Protein AF-A0A8I0T0X9-F1 (afdb_monomer)

Radius of gyration: 11.49 Å; Cα contacts (8 Å, |Δi|>4): 74; chains: 1; bounding box: 23×24×31 Å

Solvent-accessible surface area (backbone atoms only — not comparable to full-atom values): 3843 Å² total; per-residue (Å²): 120,81,62,68,57,56,53,49,54,52,46,28,65,74,69,37,68,42,72,64,87,48,70,71,56,47,59,58,47,53,61,34,40,78,69,50,28,32,44,79,49,65,40,87,90,78,70,44,51,27,40,30,60,28,82,59,25,45,54,52,54,49,74,74,63,123

Mean predicted aligned error: 4.42 Å

Foldseek 3Di:
DVPVLLVVLVCLLVVPKDFDDDPVSVVSVVVVVVVQQKDWDADPVPRTIMMHGDPVNNVVNVVVPD

pLDDT: mean 86.9, std 9.31, range [51.28, 95.06]

Sequence (66 aa):
MKKRVLELLIDLHKNGCRRVRDEEELQILQGFELSGMIKFGINFSDGKNEVDLTPFGRRYVESLNP

Structure (mmCIF, N/CA/C/O backbone):
data_AF-A0A8I0T0X9-F1
#
_entry.id   AF-A0A8I0T0X9-F1
#
loop_
_atom_site.group_PDB
_atom_site.id
_atom_site.type_symbol
_atom_site.label_atom_id
_atom_site.label_alt_id
_atom_site.label_comp_id
_atom_site.label_asym_id
_atom_site.label_entity_id
_atom_site.label_seq_id
_atom_site.pdbx_PDB_ins_code
_atom_site.Cartn_x
_atom_site.Cartn_y
_atom_site.Cartn_z
_atom_site.occupancy
_atom_site.B_iso_or_equiv
_atom_site.auth_seq_id
_atom_site.auth_comp_id
_atom_site.auth_asym_id
_atom_site.auth_atom_id
_atom_site.pdbx_PDB_model_num
ATOM 1 N N . MET A 1 1 ? -8.256 14.839 5.883 1.00 51.28 1 MET A N 1
ATOM 2 C CA . MET A 1 1 ? -7.017 14.029 5.799 1.00 51.28 1 MET A CA 1
ATOM 3 C C . MET A 1 1 ? -7.181 12.569 6.229 1.00 51.28 1 MET A C 1
ATOM 5 O O . MET A 1 1 ? -6.802 11.716 5.447 1.00 51.28 1 MET A O 1
ATOM 9 N N . LYS A 1 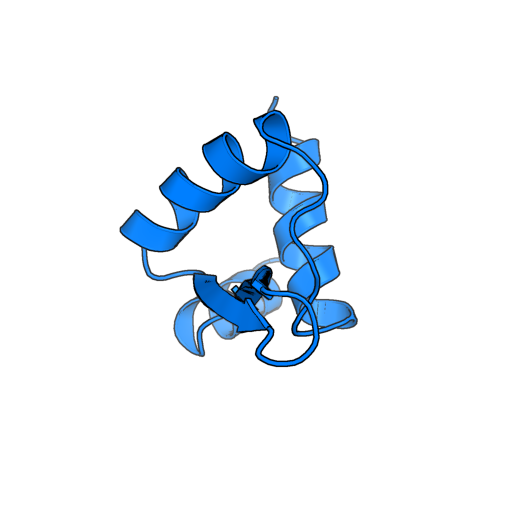2 ? -7.781 12.231 7.385 1.00 55.41 2 LYS A N 1
ATOM 10 C CA . LYS A 1 2 ? -7.860 10.825 7.860 1.00 55.41 2 LYS A CA 1
ATOM 11 C C . LYS A 1 2 ? -8.685 9.846 6.988 1.00 55.41 2 LYS A C 1
ATOM 13 O O . LYS A 1 2 ? -8.490 8.646 7.105 1.00 55.41 2 LYS A O 1
ATOM 18 N N . LYS A 1 3 ? -9.577 10.335 6.113 1.00 64.19 3 LYS A N 1
ATOM 19 C CA . LYS A 1 3 ? -10.518 9.498 5.340 1.00 64.19 3 LYS A CA 1
ATOM 20 C C . LYS A 1 3 ? -9.894 8.820 4.099 1.00 64.19 3 LYS A C 1
ATOM 22 O O . LYS A 1 3 ? -9.993 7.607 3.981 1.00 64.19 3 LYS A O 1
ATOM 27 N N . ARG A 1 4 ? -9.148 9.567 3.263 1.00 72.75 4 ARG A N 1
ATOM 28 C CA . ARG A 1 4 ? -8.516 9.061 2.013 1.00 72.75 4 ARG A CA 1
ATOM 29 C C . ARG A 1 4 ? -7.503 7.938 2.248 1.00 72.75 4 ARG A C 1
ATOM 31 O O . ARG A 1 4 ? -7.315 7.080 1.400 1.00 72.75 4 ARG A O 1
ATOM 38 N N . VAL A 1 5 ? -6.842 7.963 3.399 1.00 72.88 5 VAL A N 1
ATOM 39 C CA . VAL A 1 5 ? -5.754 7.046 3.745 1.00 72.88 5 VAL A CA 1
ATOM 40 C C . VAL A 1 5 ? -6.261 5.630 4.020 1.00 72.88 5 VAL A C 1
ATOM 42 O O . VAL A 1 5 ? -5.755 4.663 3.458 1.00 72.88 5 VAL A O 1
ATOM 45 N N . LEU A 1 6 ? -7.286 5.511 4.866 1.00 77.25 6 LEU A N 1
ATOM 46 C CA . LEU A 1 6 ? -7.880 4.219 5.202 1.00 77.25 6 LEU A CA 1
ATOM 47 C C . LEU A 1 6 ? -8.581 3.607 3.984 1.00 77.25 6 LEU A C 1
ATOM 49 O O . LEU A 1 6 ? -8.474 2.409 3.743 1.00 77.25 6 LEU A O 1
ATOM 53 N N . GLU A 1 7 ? -9.245 4.452 3.189 1.00 82.12 7 GLU A N 1
ATOM 54 C CA . GLU A 1 7 ? -9.867 4.067 1.918 1.00 82.12 7 GLU A CA 1
ATOM 55 C C . GLU A 1 7 ? -8.846 3.434 0.964 1.00 82.12 7 GLU A C 1
ATOM 57 O O . GLU A 1 7 ? -9.160 2.446 0.305 1.00 82.12 7 GLU A O 1
ATOM 62 N N . LEU A 1 8 ? -7.611 3.941 0.945 1.00 83.19 8 LEU A N 1
ATOM 63 C CA . LEU A 1 8 ? -6.552 3.434 0.082 1.00 83.19 8 LEU A CA 1
ATOM 64 C C . LEU A 1 8 ? -6.037 2.053 0.511 1.00 83.19 8 LEU A C 1
ATOM 66 O O . LEU A 1 8 ? -5.821 1.188 -0.332 1.00 83.19 8 LEU A O 1
ATOM 70 N N . LEU A 1 9 ? -5.880 1.820 1.817 1.00 85.75 9 LEU A N 1
ATOM 71 C CA . LEU A 1 9 ? -5.499 0.505 2.342 1.00 85.75 9 LEU A CA 1
ATOM 72 C C . LEU A 1 9 ? -6.612 -0.534 2.145 1.00 85.75 9 LEU A C 1
ATOM 74 O O . LEU A 1 9 ? -6.328 -1.687 1.827 1.00 85.75 9 LEU A O 1
ATOM 78 N N . ILE A 1 10 ? -7.877 -0.128 2.299 1.00 86.69 10 ILE A N 1
ATOM 79 C CA . ILE A 1 1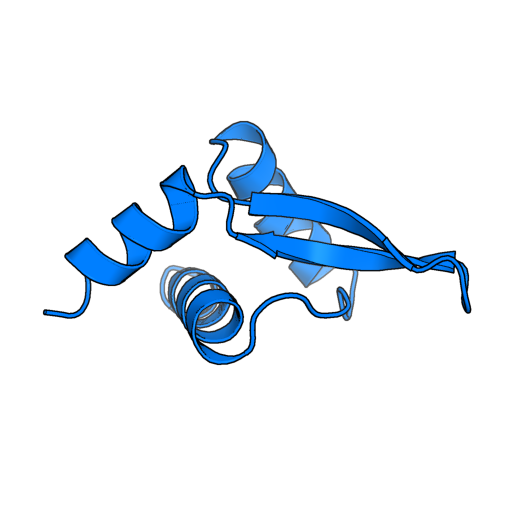0 ? -9.042 -0.985 2.032 1.00 86.69 10 ILE A CA 1
ATOM 80 C C . ILE A 1 10 ? -9.126 -1.333 0.543 1.00 86.69 10 ILE A C 1
ATOM 82 O O . ILE A 1 10 ? -9.400 -2.482 0.198 1.00 86.69 10 ILE A O 1
ATOM 86 N N . ASP A 1 11 ? -8.888 -0.362 -0.336 1.00 88.06 11 ASP A N 1
ATOM 87 C CA . ASP A 1 11 ? -8.844 -0.577 -1.781 1.00 88.06 11 ASP A CA 1
ATOM 88 C C . ASP A 1 11 ? -7.752 -1.586 -2.165 1.00 88.06 11 ASP A C 1
ATOM 90 O O . ASP A 1 11 ? -8.048 -2.573 -2.836 1.00 88.06 11 ASP A O 1
ATOM 94 N N . LEU A 1 12 ? -6.532 -1.420 -1.642 1.00 90.50 12 LEU A N 1
ATOM 95 C CA . LEU A 1 12 ? -5.441 -2.385 -1.831 1.00 90.50 12 LEU A CA 1
ATOM 96 C C . LEU A 1 12 ? -5.776 -3.767 -1.257 1.00 90.50 12 LEU A C 1
ATOM 98 O O . LEU A 1 12 ? -5.422 -4.787 -1.837 1.00 90.50 12 LEU A O 1
ATOM 102 N N . HIS A 1 13 ? -6.487 -3.835 -0.131 1.00 90.81 13 HIS A N 1
ATOM 103 C CA . HIS A 1 13 ? -6.906 -5.114 0.438 1.00 90.81 13 HIS A CA 1
ATOM 104 C C . HIS A 1 13 ? -7.890 -5.862 -0.474 1.00 90.81 13 HIS A C 1
ATOM 106 O O . HIS A 1 13 ? -7.755 -7.076 -0.655 1.00 90.81 1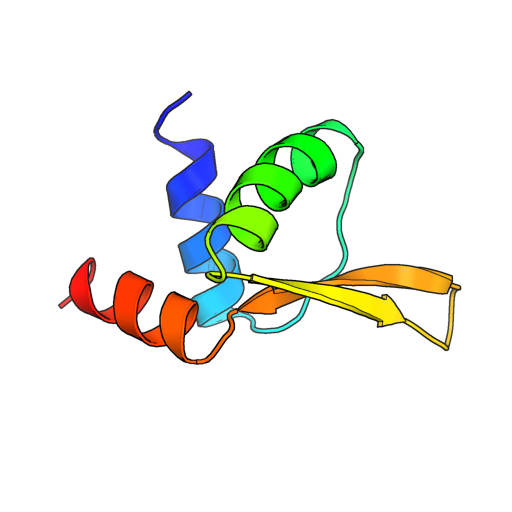3 HIS A O 1
ATOM 112 N N . LYS A 1 14 ? -8.855 -5.139 -1.058 1.00 88.44 14 LYS A N 1
ATOM 113 C CA . LYS A 1 14 ? -9.899 -5.698 -1.931 1.00 88.44 14 LYS A CA 1
ATOM 114 C C . LYS A 1 14 ? -9.386 -6.045 -3.325 1.00 88.44 14 LYS A C 1
ATOM 116 O O . LYS A 1 14 ? -9.739 -7.094 -3.851 1.00 88.44 14 LYS A O 1
ATOM 121 N N . ASN A 1 15 ? -8.586 -5.160 -3.914 1.00 88.19 15 ASN A N 1
ATOM 122 C CA . ASN A 1 15 ? -8.158 -5.253 -5.309 1.00 88.19 15 ASN A CA 1
ATOM 123 C C . ASN A 1 15 ? -6.734 -5.810 -5.469 1.00 88.19 15 ASN A C 1
ATOM 125 O O . ASN A 1 15 ? -6.347 -6.185 -6.572 1.00 88.19 15 ASN A O 1
ATOM 129 N N . GLY A 1 16 ? -5.971 -5.915 -4.378 1.00 88.00 16 GLY A N 1
ATO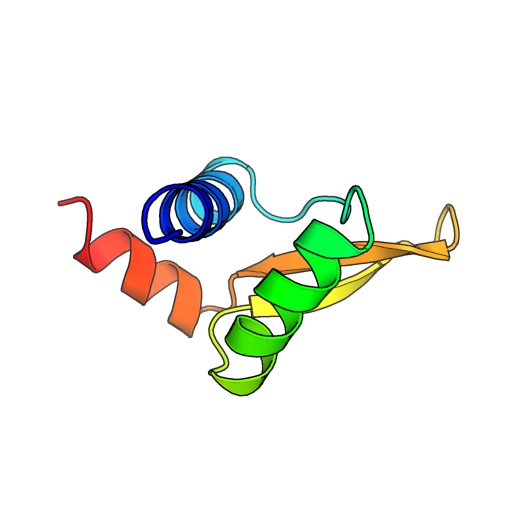M 130 C CA . GLY A 1 16 ? -4.577 -6.346 -4.402 1.00 88.00 16 GLY A CA 1
ATOM 131 C C . GLY A 1 16 ? -3.652 -5.282 -4.989 1.00 88.00 16 GLY A C 1
ATOM 132 O O . GLY A 1 16 ? -3.855 -4.081 -4.804 1.00 88.00 16 GLY A O 1
ATOM 133 N N . CYS A 1 17 ? -2.625 -5.748 -5.701 1.00 92.12 17 CYS A N 1
ATOM 134 C CA . CYS A 1 17 ? -1.626 -4.899 -6.336 1.00 92.12 17 CYS A CA 1
ATOM 135 C C . CYS A 1 17 ? -2.259 -3.950 -7.363 1.00 92.12 17 CYS A C 1
ATOM 137 O O . CYS A 1 17 ? -3.009 -4.386 -8.241 1.00 92.12 17 CYS A O 1
ATOM 139 N N . ARG A 1 18 ? -1.917 -2.659 -7.300 1.00 91.75 18 ARG A N 1
ATOM 140 C CA . ARG A 1 18 ? -2.336 -1.682 -8.315 1.00 91.75 18 ARG A CA 1
ATOM 141 C C . ARG A 1 18 ? -1.296 -0.603 -8.572 1.00 91.75 18 ARG A C 1
ATOM 143 O O . ARG A 1 18 ? -0.366 -0.397 -7.800 1.00 91.75 18 ARG A O 1
ATOM 150 N N . ARG A 1 19 ? -1.518 0.149 -9.649 1.00 92.25 19 ARG A N 1
ATOM 151 C CA . ARG A 1 19 ? -0.686 1.291 -10.044 1.00 92.25 19 ARG A CA 1
ATOM 152 C C . ARG A 1 19 ? -0.886 2.489 -9.128 1.00 92.25 19 ARG A C 1
ATOM 154 O O . ARG A 1 19 ? -2.024 2.810 -8.780 1.00 92.25 19 ARG A O 1
ATOM 161 N N . VAL A 1 20 ? 0.208 3.183 -8.828 1.00 90.56 20 VAL A N 1
ATOM 162 C CA . VAL A 1 20 ? 0.188 4.511 -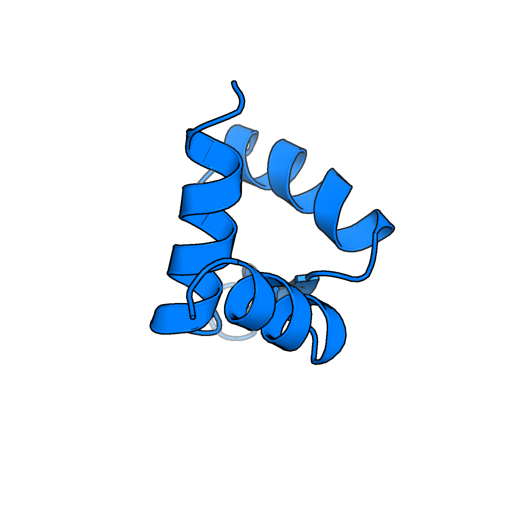8.201 1.00 90.56 20 VAL A CA 1
ATOM 163 C C . VAL A 1 20 ? -0.255 5.532 -9.251 1.00 90.56 20 VAL A C 1
ATOM 165 O O . VAL A 1 20 ? 0.275 5.544 -10.363 1.00 90.56 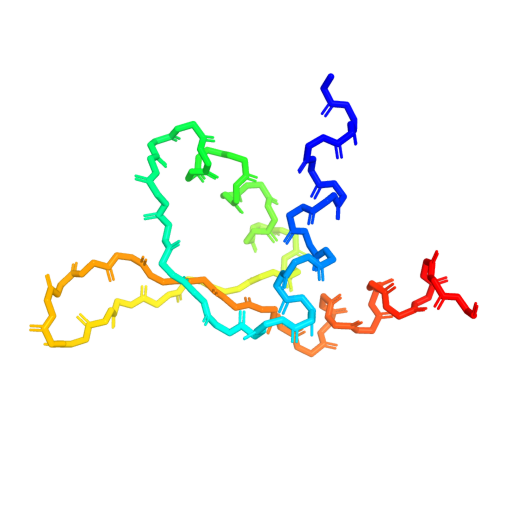20 VAL A O 1
ATOM 168 N N . ARG A 1 21 ? -1.265 6.349 -8.935 1.00 88.00 21 ARG A N 1
ATOM 169 C CA . ARG A 1 21 ? -1.907 7.234 -9.924 1.00 88.00 21 ARG A CA 1
ATOM 170 C C . ARG A 1 21 ? -1.186 8.564 -10.112 1.00 88.00 21 ARG A C 1
ATOM 172 O O . ARG A 1 21 ? -1.067 9.026 -11.242 1.00 88.00 21 ARG A O 1
ATOM 179 N N . ASP A 1 22 ? -0.730 9.163 -9.020 1.00 88.81 22 ASP A N 1
ATOM 180 C CA . ASP A 1 22 ? -0.153 10.504 -8.995 1.00 88.81 22 ASP A CA 1
ATOM 181 C C . ASP A 1 22 ? 0.831 10.676 -7.823 1.00 88.81 22 ASP A C 1
ATOM 183 O O . ASP A 1 22 ? 0.997 9.790 -6.979 1.00 88.81 22 ASP A O 1
ATOM 187 N N . GLU A 1 23 ? 1.526 11.815 -7.799 1.00 88.19 23 GLU A N 1
ATOM 188 C CA . GLU A 1 23 ? 2.517 12.138 -6.767 1.00 88.19 23 GLU A CA 1
ATOM 189 C C . GLU A 1 23 ? 1.896 12.354 -5.379 1.00 88.19 23 GLU A C 1
ATOM 191 O O . GLU A 1 23 ? 2.542 12.050 -4.377 1.00 88.19 23 GLU A O 1
ATOM 196 N N . GLU A 1 24 ? 0.649 12.838 -5.297 1.00 87.44 24 GLU A N 1
ATOM 197 C CA . GLU A 1 24 ? -0.051 13.007 -4.015 1.00 87.44 24 GLU A CA 1
ATOM 198 C C . GLU A 1 24 ? -0.253 11.638 -3.356 1.00 87.44 24 GLU A C 1
ATOM 200 O O . GLU A 1 24 ? 0.029 11.440 -2.171 1.00 87.44 24 GLU A O 1
ATOM 205 N N . GLU A 1 25 ? -0.696 10.661 -4.144 1.00 87.69 25 GLU A N 1
ATOM 206 C CA . GLU A 1 25 ? -0.846 9.287 -3.701 1.00 87.69 25 GLU A CA 1
ATOM 207 C C . GLU A 1 25 ? 0.496 8.662 -3.312 1.00 87.69 25 GLU A C 1
ATOM 209 O O . GLU A 1 25 ? 0.582 7.995 -2.279 1.00 87.69 25 GLU A O 1
ATOM 214 N N . LEU A 1 26 ? 1.550 8.912 -4.095 1.00 88.69 26 LEU A N 1
ATOM 215 C CA . LEU A 1 26 ? 2.894 8.421 -3.796 1.00 88.69 26 LEU A CA 1
ATOM 216 C C . LEU A 1 26 ? 3.390 8.920 -2.432 1.00 88.69 26 LEU A C 1
ATOM 218 O O . LEU A 1 26 ? 3.888 8.119 -1.642 1.00 88.69 26 LEU A O 1
ATOM 222 N N . GLN A 1 27 ? 3.217 10.209 -2.126 1.00 88.25 27 GLN A N 1
ATOM 223 C CA . GLN A 1 27 ? 3.626 10.787 -0.839 1.00 88.25 27 GLN A CA 1
ATOM 224 C C . GLN A 1 27 ? 2.884 10.153 0.343 1.00 88.25 27 GLN A C 1
ATOM 226 O O . GLN A 1 27 ? 3.483 9.879 1.383 1.00 88.25 27 GLN A O 1
ATOM 231 N N . ILE A 1 28 ? 1.585 9.877 0.185 1.00 86.06 28 ILE A N 1
ATOM 232 C CA . ILE A 1 28 ? 0.798 9.178 1.210 1.00 86.06 28 ILE A CA 1
ATOM 233 C C . ILE A 1 28 ? 1.332 7.756 1.405 1.00 86.06 28 ILE A C 1
ATOM 235 O O . ILE A 1 28 ? 1.539 7.318 2.538 1.00 86.06 28 ILE A O 1
ATOM 239 N N . LEU A 1 29 ? 1.565 7.039 0.306 1.00 89.19 29 LEU A N 1
ATOM 240 C CA . LEU A 1 29 ? 2.022 5.653 0.311 1.00 89.19 29 LEU A CA 1
ATOM 241 C C . LEU A 1 29 ? 3.432 5.501 0.904 1.00 89.19 29 LEU A C 1
ATOM 243 O O . LEU A 1 29 ? 3.661 4.559 1.656 1.00 89.19 29 LEU A O 1
ATOM 247 N N . GLN A 1 30 ? 4.350 6.443 0.676 1.00 89.06 30 GLN A N 1
ATOM 248 C CA . GLN A 1 30 ? 5.696 6.408 1.272 1.00 89.06 30 GLN A CA 1
ATOM 249 C C . GLN A 1 30 ? 5.667 6.317 2.807 1.00 89.06 30 GLN A C 1
ATOM 251 O O . GLN A 1 30 ? 6.457 5.584 3.402 1.00 89.06 30 GLN A O 1
ATOM 256 N N . GLY A 1 31 ? 4.707 6.976 3.465 1.00 87.44 31 GLY A N 1
ATOM 257 C CA . GLY A 1 31 ? 4.516 6.831 4.912 1.00 87.44 31 GLY A CA 1
ATOM 258 C C . GLY A 1 31 ? 4.149 5.400 5.333 1.00 87.44 31 GLY A C 1
ATOM 259 O O . GLY A 1 31 ? 4.591 4.922 6.378 1.00 87.44 31 GLY A O 1
ATOM 260 N N . PHE A 1 32 ? 3.383 4.686 4.505 1.00 86.88 32 PHE A N 1
ATOM 261 C CA . PHE A 1 32 ? 2.997 3.296 4.759 1.00 86.88 32 PHE A CA 1
ATOM 262 C C . PHE A 1 32 ? 4.111 2.304 4.468 1.00 86.88 32 PHE A C 1
ATOM 264 O O . PHE A 1 32 ? 4.209 1.292 5.167 1.00 86.88 32 PHE A O 1
ATOM 271 N N . GLU A 1 33 ? 4.947 2.581 3.472 1.00 90.62 33 GLU A N 1
ATOM 272 C CA . GLU A 1 33 ? 6.112 1.751 3.179 1.00 90.62 33 GLU A CA 1
ATOM 273 C C . GLU A 1 33 ? 7.062 1.744 4.378 1.00 90.62 33 GLU A C 1
ATOM 275 O O . GLU A 1 33 ? 7.446 0.676 4.853 1.00 90.62 33 GLU A O 1
ATOM 280 N N . LEU A 1 34 ? 7.333 2.920 4.956 1.00 89.19 34 LEU A N 1
ATOM 281 C CA . LEU A 1 34 ? 8.158 3.049 6.161 1.00 89.19 34 LEU A CA 1
ATOM 282 C C . LEU A 1 34 ? 7.570 2.309 7.372 1.00 89.19 34 LEU A C 1
ATOM 284 O O . LEU A 1 34 ? 8.314 1.829 8.224 1.00 89.19 34 LEU A O 1
ATOM 288 N N . SER A 1 35 ? 6.242 2.184 7.448 1.00 89.25 35 SER A N 1
ATOM 289 C CA . SER A 1 35 ? 5.566 1.397 8.491 1.00 89.25 35 SER A CA 1
ATOM 290 C C . SER A 1 35 ? 5.543 -0.116 8.221 1.00 89.25 35 SER A C 1
ATOM 292 O O . SER A 1 35 ? 5.070 -0.883 9.059 1.00 89.25 35 SER A O 1
ATOM 294 N N . GLY A 1 36 ? 6.002 -0.558 7.045 1.00 91.69 36 GLY A N 1
ATOM 295 C CA . GLY A 1 36 ? 5.958 -1.954 6.610 1.00 91.69 36 GLY A CA 1
ATOM 296 C C . GLY A 1 36 ? 4.562 -2.461 6.233 1.00 91.69 36 GLY A C 1
ATOM 297 O O . GLY A 1 36 ? 4.375 -3.668 6.074 1.00 91.69 36 GLY A O 1
ATOM 298 N N . MET A 1 37 ? 3.561 -1.582 6.102 1.00 92.38 37 MET A N 1
ATOM 299 C CA . MET A 1 37 ? 2.189 -1.964 5.734 1.00 92.38 37 MET A CA 1
ATOM 300 C C . MET A 1 37 ? 2.038 -2.251 4.238 1.00 92.38 37 MET A C 1
ATOM 302 O O . MET A 1 37 ? 1.282 -3.142 3.852 1.00 92.38 37 MET A O 1
ATOM 306 N N . ILE A 1 38 ? 2.775 -1.530 3.399 1.00 93.88 38 ILE A N 1
ATOM 307 C CA . ILE A 1 38 ? 2.789 -1.725 1.947 1.00 93.88 38 ILE A CA 1
ATOM 308 C C . ILE A 1 38 ? 4.200 -2.052 1.466 1.00 93.88 38 ILE A C 1
ATOM 310 O O . ILE A 1 38 ? 5.177 -1.863 2.191 1.00 93.88 38 ILE A O 1
ATOM 314 N N . LYS A 1 39 ? 4.292 -2.484 0.214 1.00 94.69 39 LYS A N 1
ATOM 315 C CA . LYS A 1 39 ? 5.533 -2.550 -0.557 1.00 94.69 39 LYS A CA 1
ATOM 316 C C . LYS A 1 39 ? 5.309 -1.899 -1.918 1.00 94.69 39 LYS A C 1
ATOM 318 O O . LYS A 1 39 ? 4.250 -2.103 -2.518 1.00 94.69 39 LYS A O 1
ATOM 323 N N . PHE A 1 40 ? 6.298 -1.161 -2.410 1.00 93.88 40 PHE A N 1
ATOM 324 C CA . PHE A 1 40 ? 6.315 -0.744 -3.808 1.00 93.88 40 PHE A CA 1
ATOM 325 C C . PHE A 1 40 ? 6.982 -1.796 -4.692 1.00 93.88 40 PHE A C 1
ATOM 327 O O . PHE A 1 40 ? 7.843 -2.567 -4.263 1.00 93.88 40 PHE A O 1
ATOM 334 N N . GLY A 1 41 ? 6.574 -1.800 -5.951 1.00 91.94 41 GLY A N 1
ATOM 335 C CA . GLY A 1 41 ? 7.223 -2.502 -7.043 1.00 91.94 41 GLY A CA 1
ATOM 336 C C . GLY A 1 41 ? 7.222 -1.638 -8.298 1.00 91.94 41 GLY A C 1
ATOM 337 O O . GLY A 1 41 ? 6.582 -0.588 -8.354 1.00 91.94 41 GLY A O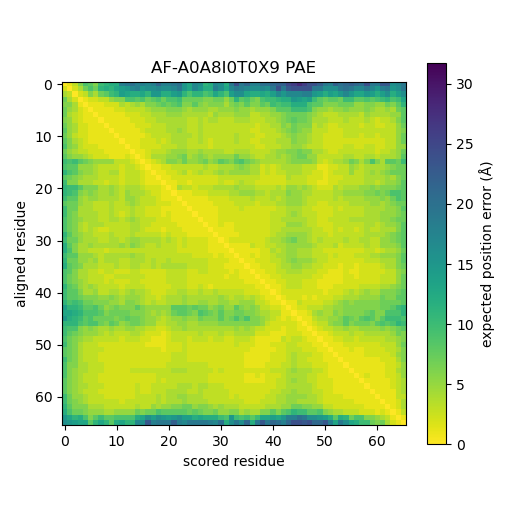 1
ATOM 338 N N . ILE A 1 42 ? 7.936 -2.098 -9.318 1.00 91.69 42 ILE A N 1
ATOM 339 C CA . ILE A 1 42 ? 7.901 -1.507 -10.655 1.00 91.69 42 ILE A CA 1
ATOM 340 C C . ILE A 1 42 ? 7.253 -2.534 -11.573 1.00 91.69 42 ILE A C 1
ATOM 342 O O . ILE A 1 42 ? 7.689 -3.686 -11.627 1.00 91.69 42 ILE A O 1
ATOM 346 N N . ASN A 1 43 ? 6.220 -2.129 -12.304 1.00 90.00 43 ASN A N 1
ATOM 347 C CA . ASN A 1 43 ? 5.654 -2.963 -13.348 1.00 90.00 43 ASN A CA 1
ATOM 348 C C . ASN A 1 43 ? 6.647 -3.047 -14.517 1.00 90.00 43 ASN A C 1
ATOM 350 O O . ASN A 1 43 ? 6.957 -2.044 -15.154 1.00 90.00 43 ASN A O 1
ATOM 354 N N . PHE A 1 44 ? 7.130 -4.249 -14.832 1.00 89.56 44 PHE A N 1
ATOM 355 C CA . PHE A 1 44 ? 8.120 -4.453 -15.896 1.00 89.56 44 PHE A CA 1
ATOM 356 C C 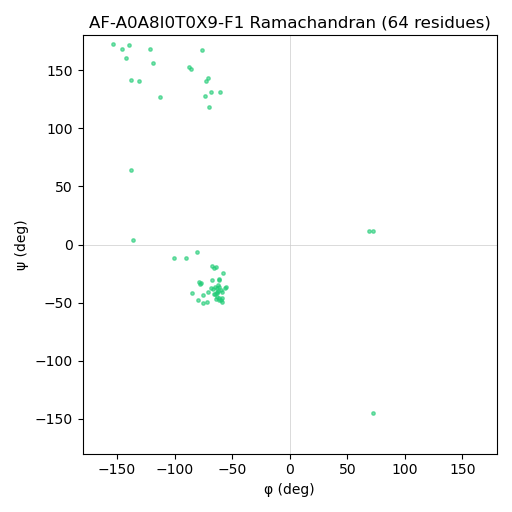. PHE A 1 44 ? 7.593 -4.175 -17.311 1.00 89.56 44 PHE A C 1
ATOM 358 O O . PHE A 1 44 ? 8.392 -3.990 -18.224 1.00 89.56 44 PHE A O 1
ATOM 365 N N . SER A 1 45 ? 6.272 -4.154 -17.513 1.00 90.56 45 SER A N 1
ATOM 366 C CA . SER A 1 45 ? 5.675 -3.926 -18.834 1.00 90.56 45 SER A CA 1
ATOM 367 C C . SER A 1 45 ? 5.667 -2.455 -19.251 1.00 90.56 45 SER A C 1
ATOM 369 O O . SER A 1 45 ? 5.789 -2.167 -20.439 1.00 90.56 45 SER A O 1
ATOM 371 N N . ASP A 1 46 ? 5.539 -1.526 -18.300 1.00 91.56 46 ASP A N 1
ATOM 372 C CA . ASP A 1 46 ? 5.434 -0.091 -18.592 1.00 91.56 46 ASP A CA 1
ATOM 373 C C . ASP A 1 46 ? 6.282 0.814 -17.688 1.00 91.56 46 ASP A C 1
ATOM 375 O O . ASP A 1 46 ? 6.225 2.038 -17.817 1.00 91.56 46 ASP A O 1
ATOM 379 N N . GLY A 1 47 ? 7.081 0.234 -16.790 1.00 89.12 47 GLY A N 1
ATOM 380 C CA . GLY A 1 47 ? 7.988 0.952 -15.897 1.00 89.12 47 GLY A CA 1
ATOM 381 C C . GLY A 1 47 ? 7.286 1.779 -14.820 1.00 89.12 47 GLY A C 1
ATOM 382 O O . GLY A 1 47 ? 7.935 2.603 -14.178 1.00 89.12 47 GLY A O 1
ATOM 383 N N . LYS A 1 48 ? 5.972 1.608 -14.623 1.00 89.00 48 LYS A N 1
ATOM 384 C CA . LYS A 1 48 ? 5.210 2.397 -13.647 1.00 89.00 48 LYS A CA 1
ATOM 385 C C . LYS A 1 48 ? 5.274 1.793 -12.250 1.00 89.00 48 LYS A C 1
ATOM 387 O O . LYS A 1 48 ? 5.370 0.580 -12.084 1.00 89.00 48 LYS A O 1
ATOM 392 N N . ASN A 1 49 ? 5.161 2.659 -11.245 1.00 91.50 49 ASN A N 1
ATOM 393 C CA . ASN A 1 49 ? 5.110 2.248 -9.847 1.00 91.50 49 ASN A CA 1
ATOM 394 C C . ASN A 1 49 ? 3.808 1.500 -9.548 1.00 91.50 49 ASN A C 1
ATOM 396 O O . ASN A 1 49 ? 2.707 1.978 -9.845 1.00 91.50 49 ASN A O 1
ATOM 400 N N . GLU A 1 50 ? 3.949 0.356 -8.898 1.00 93.88 50 GLU A N 1
ATOM 401 C CA . GLU A 1 50 ? 2.859 -0.420 -8.328 1.00 93.88 50 GLU A CA 1
ATOM 402 C C . GLU A 1 50 ? 3.033 -0.549 -6.824 1.00 93.88 50 GLU A C 1
ATOM 404 O O . GLU A 1 50 ? 4.129 -0.415 -6.280 1.00 93.88 50 GLU A O 1
ATOM 409 N N . VAL A 1 51 ? 1.923 -0.788 -6.148 1.00 94.25 51 VAL A N 1
ATOM 410 C CA . VAL A 1 51 ? 1.856 -0.906 -4.703 1.00 94.25 51 VAL A CA 1
ATOM 411 C C . VAL A 1 51 ? 0.942 -2.062 -4.333 1.00 94.25 51 VAL A C 1
ATOM 413 O O . VAL A 1 51 ? -0.100 -2.269 -4.953 1.00 94.25 51 VAL A O 1
ATOM 416 N N . ASP A 1 52 ? 1.331 -2.799 -3.299 1.00 95.06 52 ASP A N 1
ATOM 417 C CA . ASP A 1 52 ? 0.543 -3.883 -2.718 1.00 95.06 52 ASP A CA 1
ATOM 418 C C . ASP A 1 52 ? 0.698 -3.892 -1.191 1.00 95.06 52 ASP A C 1
ATOM 420 O O . ASP A 1 52 ? 1.663 -3.347 -0.641 1.00 95.06 52 ASP A O 1
ATOM 424 N N . LEU A 1 53 ? -0.238 -4.532 -0.493 1.00 94.69 53 LEU A N 1
ATOM 425 C CA . LEU A 1 53 ? -0.114 -4.765 0.942 1.00 94.69 53 LEU A CA 1
ATOM 426 C C . LEU A 1 53 ? 0.965 -5.814 1.221 1.00 94.69 53 LEU A C 1
ATOM 428 O O . LEU A 1 53 ? 1.091 -6.833 0.538 1.00 94.69 53 LEU A O 1
ATOM 432 N N . THR A 1 54 ? 1.708 -5.614 2.303 1.00 94.69 54 THR A N 1
ATOM 433 C CA . THR A 1 54 ? 2.491 -6.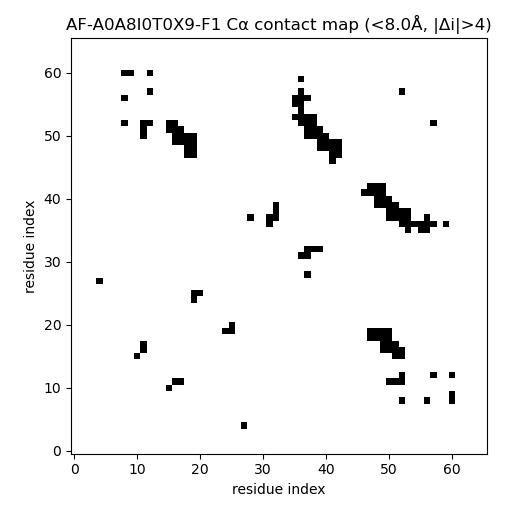702 2.894 1.00 94.69 54 THR A CA 1
ATOM 434 C C . THR A 1 54 ? 1.564 -7.654 3.666 1.00 94.69 54 THR A C 1
ATOM 436 O O . THR A 1 54 ? 0.425 -7.300 3.994 1.00 94.69 54 THR A O 1
ATOM 439 N N . PRO A 1 55 ? 2.037 -8.850 4.064 1.00 94.50 55 PRO A N 1
ATOM 440 C CA . PRO A 1 55 ? 1.290 -9.709 4.985 1.00 94.50 55 PRO A CA 1
ATOM 441 C C . PRO A 1 55 ? 0.959 -9.043 6.331 1.00 94.50 55 PRO A C 1
ATOM 443 O O . PRO A 1 55 ? 0.023 -9.460 7.014 1.00 94.50 55 PRO A O 1
ATOM 446 N N . PHE A 1 56 ? 1.741 -8.041 6.744 1.00 92.75 56 PHE A N 1
ATOM 447 C CA . PHE A 1 56 ? 1.453 -7.238 7.929 1.00 92.75 56 PHE A CA 1
ATOM 448 C C . PHE A 1 56 ? 0.317 -6.246 7.655 1.00 92.75 56 PHE A C 1
ATOM 450 O O . PHE A 1 56 ? -0.671 -6.244 8.387 1.00 92.75 56 PHE A O 1
ATOM 457 N N . GLY A 1 57 ? 0.400 -5.477 6.563 1.00 92.62 57 GLY A N 1
ATOM 458 C CA . GLY A 1 57 ? -0.654 -4.535 6.181 1.00 92.62 57 GLY A CA 1
ATOM 459 C C . GLY A 1 57 ? -2.000 -5.212 5.934 1.00 92.62 57 GLY A C 1
ATOM 460 O O . GLY A 1 57 ? -3.026 -4.706 6.377 1.00 92.62 57 GLY A O 1
ATOM 461 N N . ARG A 1 58 ? -2.006 -6.401 5.314 1.00 92.50 58 ARG A N 1
ATOM 462 C CA . ARG A 1 58 ? -3.231 -7.184 5.090 1.00 92.50 58 ARG A CA 1
ATOM 463 C C . ARG A 1 58 ? -3.939 -7.530 6.404 1.00 92.50 58 ARG A C 1
ATOM 465 O O . ARG A 1 58 ? -5.117 -7.219 6.543 1.00 92.50 58 ARG A O 1
ATOM 472 N N . ARG A 1 59 ? -3.203 -8.065 7.384 1.00 92.19 59 ARG A N 1
ATOM 473 C CA . ARG A 1 59 ? -3.739 -8.389 8.720 1.00 92.19 59 ARG A CA 1
ATOM 474 C C . ARG A 1 59 ? -4.223 -7.156 9.477 1.00 92.19 59 ARG A C 1
ATOM 476 O O . ARG A 1 59 ? -5.234 -7.214 10.170 1.00 92.19 59 ARG A O 1
ATOM 483 N N . TYR A 1 60 ? -3.514 -6.036 9.343 1.00 89.62 60 TYR A N 1
ATOM 484 C CA . TYR A 1 60 ? -3.936 -4.776 9.948 1.00 89.62 60 TYR A CA 1
ATOM 485 C C . TYR A 1 60 ? -5.289 -4.313 9.390 1.00 89.62 60 TYR A C 1
ATOM 487 O O . TYR A 1 60 ? -6.193 -4.018 10.167 1.00 89.62 60 TYR A O 1
ATOM 495 N N . VAL A 1 61 ? -5.463 -4.315 8.063 1.00 89.31 61 VAL A N 1
ATOM 496 C CA . VAL A 1 61 ? -6.735 -3.923 7.428 1.00 89.31 61 VAL A CA 1
ATOM 497 C C . VAL A 1 61 ? -7.879 -4.864 7.813 1.00 89.31 61 VAL A C 1
ATOM 499 O O . VAL A 1 61 ? -8.967 -4.382 8.114 1.00 89.31 61 VAL A O 1
ATOM 502 N N . GLU A 1 62 ? -7.634 -6.176 7.881 1.00 89.44 62 GLU A N 1
ATOM 503 C CA . GLU A 1 62 ? -8.622 -7.165 8.350 1.00 89.44 62 GLU A CA 1
ATOM 504 C C . GLU A 1 62 ? -9.094 -6.873 9.784 1.00 89.44 62 GLU A C 1
ATOM 506 O O . GLU A 1 62 ? -10.288 -6.921 10.063 1.00 89.44 62 GLU A O 1
ATOM 511 N N . SER A 1 63 ? -8.187 -6.475 10.686 1.00 87.94 63 SER A N 1
ATOM 512 C CA . SER A 1 63 ? -8.549 -6.143 12.075 1.00 87.94 63 SER A CA 1
ATOM 513 C C . SER A 1 63 ? -9.449 -4.909 12.223 1.00 87.94 63 SER A C 1
ATOM 515 O O . SER A 1 63 ? -10.104 -4.744 13.251 1.00 87.94 63 SER A O 1
ATOM 517 N N . LEU A 1 64 ? -9.483 -4.041 11.209 1.00 81.50 64 LEU A N 1
ATOM 518 C CA . LEU A 1 64 ? -10.280 -2.814 11.202 1.00 81.50 64 LEU A CA 1
ATOM 519 C C . LEU A 1 64 ? -11.690 -3.005 10.631 1.00 81.50 64 LEU A C 1
ATOM 521 O O . LEU A 1 64 ? -12.507 -2.092 10.746 1.00 81.50 64 LEU A O 1
ATOM 525 N N . ASN A 1 65 ? -11.963 -4.146 9.994 1.00 65.69 65 ASN A N 1
ATOM 526 C CA . ASN A 1 65 ? -13.211 -4.403 9.279 1.00 65.69 65 ASN A CA 1
ATOM 527 C C . ASN A 1 65 ? -13.725 -5.838 9.556 1.00 65.69 65 ASN A C 1
ATOM 529 O O . ASN A 1 65 ? -13.720 -6.658 8.634 1.00 65.69 65 ASN A O 1
ATOM 533 N N . PRO A 1 66 ? -14.083 -6.155 10.821 1.00 56.53 66 PRO A N 1
ATOM 534 C CA . PRO A 1 66 ? -14.559 -7.479 11.229 1.00 56.53 66 PRO A CA 1
ATOM 535 C C . PRO A 1 66 ? -15.942 -7.841 10.672 1.00 56.53 66 PRO A C 1
ATOM 537 O O . PRO A 1 66 ? -16.777 -6.925 10.479 1.00 56.53 66 PRO A O 1
#

Nearest PDB structures (foldseek):
  1xma-assembly1_B-2  TM=7.367E-01  e=2.094E-02  Acetivibrio thermocellus
  4l9n-assembly1_A  TM=7.307E-01  e=1.958E-02  Staphylococcus aureus
  4l9n-assembly1_B  TM=7.166E-01  e=5.352E-02  Staphylococcus aureus
  6hiv-assembly1_BN  TM=7.817E-01  e=9.784E-02  Trypanosoma brucei brucei
  5e1w-assembly1_A  TM=8.262E-01  e=1.789E-01  Dehalococcoides mccartyi CBDB1

Secondary structure (DSSP, 8-state):
-HHHHHHHHHHHHHH-SEE--SHHHHHHHHHHHHTTSEEEEE-TTT--EEEEE-HHHHHHHHHT--